Protein AF-A0A9W6KMQ9-F1 (afdb_monomer_lite)

pLDDT: mean 82.06, std 14.69, range [39.69, 98.38]

Organism: NCBI:txid53360

Sequence (155 aa):
MAPGWLAGWCRERLGAEPVTVLFEVVQTSAVFGLRLSDFEAQNLRWYRGRPRTIHDWDSLAWQPEAALAGAASAAFARSSGPPTLPPVDSSAAFLVAYQDSRGRAFTAAEVEVAWAASVWPAAHNARWEVLHGRPPVCGDALRAQAAERLRLAGA

Foldseek 3Di:
DDPPVQQVCCCVPLVGGFPDFPDWDDDVDIDTDTADDDPEVSQFDDDPRDTDGGDHCPPDDDDDPLLVLLCHLQHHPDDDDPDAGDPPVSSVVSSVVVCVVVVHDDDLQSQLNSLVSNLPVLVVVQVVCVVVVHDNRSVVRSVVCVVVSNVSNVD

Secondary structure (DSSP, 8-state):
---HHHHHHHHHHHSS--SEEEEEEESSSEEEEEE---SSGGGEEEETTEEEEE---TT-----HHHHHHHHHTTTT-SSSS--PPPHHHHHHHHHHHHHHHT-PPPHHHHHHHHHHHTHHHHHHHHHHHHTT---HHHHHHHHHHHHHHHHTT-

Radius of gyration: 17.82 Å; chains: 1; bounding box: 52×29×40 Å

Structure (mmCIF, N/CA/C/O backbone):
data_AF-A0A9W6KMQ9-F1
#
_entry.id   AF-A0A9W6KMQ9-F1
#
loop_
_atom_site.group_PDB
_atom_site.id
_atom_site.type_symbol
_atom_site.label_atom_id
_atom_site.label_alt_id
_atom_site.label_comp_id
_atom_site.label_asym_id
_atom_site.label_entity_id
_atom_site.label_seq_id
_atom_site.pdbx_PDB_ins_code
_atom_site.Cartn_x
_atom_site.Cartn_y
_atom_site.Cartn_z
_atom_site.occupancy
_atom_site.B_iso_or_equiv
_atom_site.auth_seq_id
_atom_site.auth_comp_id
_atom_site.auth_asym_id
_atom_site.auth_atom_id
_atom_site.pdbx_PDB_model_num
ATOM 1 N N . MET A 1 1 ? 32.926 4.287 6.019 1.00 54.69 1 MET A 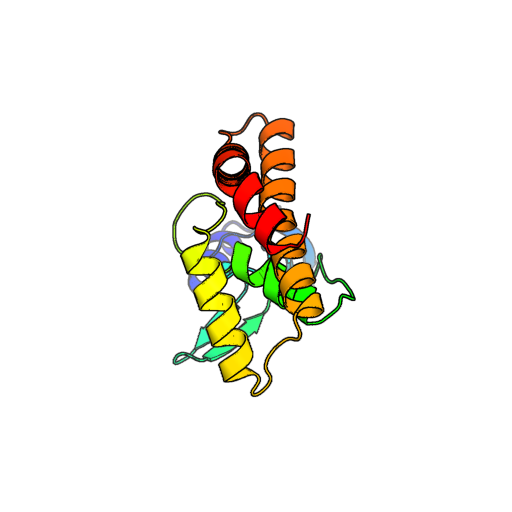N 1
ATOM 2 C CA . MET A 1 1 ? 32.477 3.214 5.097 1.00 54.69 1 MET A CA 1
ATOM 3 C C . MET A 1 1 ? 31.940 2.086 5.952 1.00 54.69 1 MET A C 1
ATOM 5 O O . MET A 1 1 ? 32.570 1.783 6.954 1.00 54.69 1 MET A O 1
ATOM 9 N N . ALA A 1 2 ? 30.799 1.499 5.587 1.00 63.78 2 ALA A N 1
ATOM 10 C CA . ALA A 1 2 ? 30.229 0.369 6.316 1.00 63.78 2 ALA A CA 1
ATOM 11 C C . ALA A 1 2 ? 31.225 -0.808 6.360 1.00 63.78 2 ALA A C 1
ATOM 13 O O . ALA A 1 2 ? 31.828 -1.108 5.325 1.00 63.78 2 ALA A O 1
ATOM 14 N N . PRO A 1 3 ? 31.398 -1.498 7.498 1.00 79.31 3 PRO A N 1
ATOM 15 C CA . PRO A 1 3 ? 32.200 -2.712 7.537 1.00 79.31 3 PRO A CA 1
ATOM 16 C C . PRO A 1 3 ? 31.649 -3.765 6.570 1.00 79.31 3 PRO A C 1
ATOM 18 O O . PRO A 1 3 ? 30.436 -3.960 6.496 1.00 79.31 3 PRO A O 1
ATOM 21 N N . GLY A 1 4 ? 32.523 -4.501 5.877 1.00 80.56 4 GLY A N 1
ATOM 22 C CA . GLY A 1 4 ? 32.099 -5.516 4.898 1.00 80.56 4 GLY A CA 1
ATOM 23 C C . GLY A 1 4 ? 31.208 -6.622 5.483 1.00 80.56 4 GLY A C 1
ATOM 24 O O . GLY A 1 4 ? 30.398 -7.207 4.770 1.00 80.56 4 GLY A O 1
ATOM 25 N N . TRP A 1 5 ? 31.294 -6.868 6.795 1.00 87.19 5 TRP A N 1
ATOM 26 C CA . TRP A 1 5 ? 30.438 -7.831 7.493 1.00 87.19 5 TRP A CA 1
ATOM 27 C C . TRP A 1 5 ? 28.998 -7.336 7.690 1.00 87.19 5 TRP A C 1
ATOM 29 O O . TRP A 1 5 ? 28.089 -8.149 7.839 1.00 87.19 5 TRP A O 1
ATOM 39 N N . LEU A 1 6 ? 28.771 -6.020 7.688 1.00 83.25 6 LEU A N 1
ATOM 40 C CA . LEU A 1 6 ? 27.506 -5.419 8.104 1.00 83.25 6 LEU A CA 1
ATOM 41 C C . LEU A 1 6 ? 26.370 -5.750 7.133 1.00 83.25 6 LEU A C 1
ATOM 43 O O . LEU A 1 6 ? 25.280 -6.092 7.577 1.00 83.25 6 LEU A O 1
ATOM 47 N N . ALA A 1 7 ? 26.626 -5.727 5.823 1.00 79.94 7 ALA A N 1
ATOM 48 C CA . ALA A 1 7 ? 25.632 -6.110 4.819 1.00 79.94 7 ALA A CA 1
ATOM 49 C C . ALA A 1 7 ? 25.258 -7.599 4.921 1.00 79.94 7 ALA A C 1
ATOM 51 O O . ALA A 1 7 ? 24.076 -7.939 4.903 1.00 79.94 7 ALA A O 1
ATOM 52 N N . GLY A 1 8 ? 26.249 -8.479 5.110 1.00 81.69 8 GLY A N 1
ATOM 53 C CA . GLY A 1 8 ? 26.025 -9.915 5.305 1.00 81.69 8 GLY A CA 1
ATOM 54 C C . GLY A 1 8 ? 25.226 -10.210 6.574 1.00 81.69 8 GLY A C 1
ATOM 55 O O . GLY A 1 8 ? 24.250 -10.956 6.532 1.00 81.69 8 GLY A O 1
ATOM 56 N N . TRP A 1 9 ? 25.569 -9.544 7.676 1.00 83.44 9 TRP A N 1
ATOM 57 C CA . TRP A 1 9 ? 24.835 -9.649 8.934 1.00 83.44 9 TRP A CA 1
ATOM 58 C C . TRP A 1 9 ? 23.406 -9.112 8.811 1.00 83.44 9 TRP A C 1
ATOM 60 O O . TRP A 1 9 ? 22.469 -9.760 9.269 1.00 83.44 9 TRP A O 1
ATOM 70 N N . CYS A 1 10 ? 23.208 -7.966 8.148 1.00 74.75 10 CYS A N 1
ATOM 71 C CA . CYS A 1 10 ? 21.874 -7.417 7.897 1.00 74.75 10 CYS A CA 1
ATOM 72 C C . CYS A 1 10 ? 21.050 -8.357 7.016 1.00 74.75 10 CYS A C 1
ATOM 74 O O . CYS A 1 10 ? 19.887 -8.598 7.303 1.00 74.75 10 CYS A O 1
ATOM 76 N N . ARG A 1 11 ? 21.646 -8.985 6.005 1.00 74.25 11 ARG A N 1
ATOM 77 C CA . ARG A 1 11 ? 20.951 -9.986 5.195 1.00 74.25 11 ARG A CA 1
ATOM 78 C C . ARG A 1 11 ? 20.557 -11.216 6.019 1.00 74.25 11 ARG A C 1
ATOM 80 O O . ARG A 1 11 ? 19.417 -11.657 5.939 1.00 74.25 11 ARG A O 1
ATOM 87 N N . GLU A 1 12 ? 21.466 -11.740 6.838 1.00 70.75 12 GLU A N 1
ATOM 88 C CA . GLU A 1 12 ? 21.238 -12.944 7.651 1.00 70.75 12 GLU A CA 1
ATOM 89 C C . GLU A 1 12 ? 20.238 -12.708 8.795 1.00 70.75 12 GLU A C 1
ATOM 91 O O . GLU A 1 12 ? 19.389 -13.551 9.075 1.00 70.75 12 GLU A O 1
ATOM 96 N N . ARG A 1 13 ? 20.335 -11.562 9.475 1.00 71.44 13 ARG A N 1
ATOM 97 C CA . ARG A 1 13 ? 19.586 -11.265 10.709 1.00 71.44 13 ARG A CA 1
ATOM 98 C C . ARG A 1 13 ? 18.403 -10.343 10.490 1.00 71.44 13 ARG A C 1
ATOM 100 O O . ARG A 1 13 ? 17.404 -10.453 11.196 1.00 71.44 13 ARG A O 1
ATOM 107 N N . LEU A 1 14 ? 18.521 -9.440 9.523 1.00 60.41 14 LEU A N 1
ATOM 108 C CA . LEU A 1 14 ? 17.502 -8.464 9.166 1.00 60.41 14 LEU A CA 1
ATOM 109 C C . LEU A 1 14 ? 16.871 -8.753 7.797 1.00 60.41 14 LEU A C 1
ATOM 111 O O . LEU A 1 14 ? 15.982 -8.010 7.429 1.00 60.41 14 LEU A O 1
ATOM 115 N N . GLY A 1 15 ? 17.252 -9.784 7.038 1.00 54.78 15 GLY A N 1
ATOM 116 C CA . GLY A 1 15 ? 16.576 -10.153 5.783 1.00 54.78 15 GLY A CA 1
ATOM 117 C C . GLY A 1 15 ? 16.677 -9.134 4.638 1.00 54.78 15 GLY A C 1
ATOM 118 O O . GLY A 1 15 ? 16.022 -9.315 3.617 1.00 54.7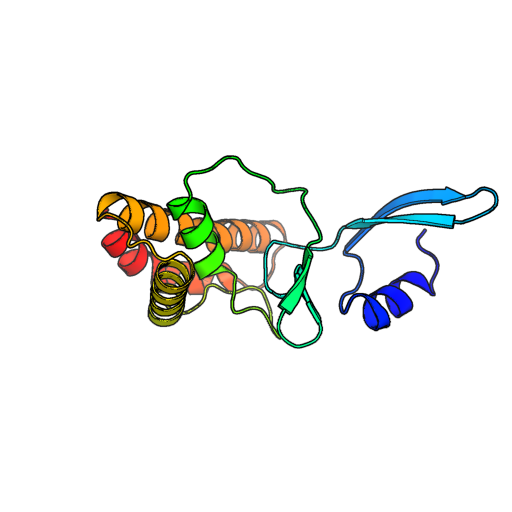8 15 GLY A O 1
ATOM 119 N N . ALA A 1 16 ? 17.470 -8.073 4.789 1.00 58.50 16 ALA A N 1
ATOM 120 C CA . ALA A 1 16 ? 17.666 -7.033 3.784 1.00 58.50 16 ALA A CA 1
ATOM 121 C C . ALA A 1 16 ? 19.053 -6.405 3.944 1.00 58.50 16 ALA A C 1
ATOM 123 O O . ALA A 1 16 ? 19.592 -6.339 5.051 1.00 58.50 16 ALA A O 1
ATOM 124 N N . GLU A 1 17 ? 19.631 -5.936 2.841 1.00 69.25 17 GLU A N 1
ATOM 125 C CA . GLU A 1 17 ? 20.836 -5.112 2.903 1.00 69.25 17 GLU A CA 1
ATOM 126 C C . GLU A 1 17 ? 20.482 -3.670 3.290 1.00 69.25 17 GLU A C 1
ATOM 128 O O . GLU A 1 17 ? 19.414 -3.180 2.918 1.00 69.25 17 GLU A O 1
ATOM 133 N N . PRO A 1 18 ? 21.354 -2.969 4.031 1.00 66.19 18 PRO A N 1
ATOM 134 C CA . PRO A 1 18 ? 21.125 -1.574 4.365 1.00 66.19 18 PRO A CA 1
ATOM 135 C C . PRO A 1 18 ? 21.252 -0.694 3.118 1.00 66.19 18 PRO A C 1
ATOM 137 O O . PRO A 1 18 ? 22.254 -0.748 2.410 1.00 66.19 18 PRO A O 1
ATOM 140 N N . VAL A 1 19 ? 20.268 0.180 2.896 1.00 71.56 19 VAL A N 1
ATOM 141 C CA . VAL A 1 19 ? 20.290 1.186 1.819 1.00 71.56 19 VAL A CA 1
ATOM 142 C C . VAL A 1 19 ? 21.405 2.203 2.068 1.00 71.56 19 VAL A C 1
ATOM 144 O O . VAL A 1 19 ? 22.028 2.719 1.143 1.00 71.56 19 VAL A O 1
ATOM 147 N N . THR A 1 20 ? 21.651 2.540 3.336 1.00 69.94 20 THR A N 1
ATOM 148 C CA . THR A 1 20 ? 22.682 3.497 3.759 1.00 69.94 20 THR A CA 1
ATOM 149 C C . THR A 1 20 ? 23.034 3.288 5.232 1.00 69.94 20 THR A C 1
ATOM 151 O O . THR A 1 20 ? 22.163 2.964 6.040 1.00 69.94 20 THR A O 1
ATOM 154 N N . VAL A 1 21 ? 24.298 3.528 5.596 1.00 74.31 21 VAL A N 1
ATOM 155 C CA . VAL A 1 21 ? 24.711 3.751 6.992 1.00 74.31 21 VAL A CA 1
ATOM 156 C C . VAL A 1 21 ? 24.570 5.240 7.295 1.00 74.31 21 VAL A C 1
ATOM 158 O O . VAL A 1 21 ? 25.235 6.060 6.670 1.00 74.31 21 VAL A O 1
ATOM 161 N N . LEU A 1 22 ? 23.675 5.578 8.218 1.00 69.56 22 LEU A N 1
ATOM 162 C CA . LEU A 1 22 ? 23.347 6.946 8.619 1.00 69.56 22 LEU A CA 1
ATOM 163 C C . LEU A 1 22 ? 24.382 7.515 9.590 1.00 69.56 22 LEU A C 1
ATOM 165 O O . LEU A 1 22 ? 24.762 8.676 9.479 1.00 69.56 22 LEU A O 1
ATOM 169 N N . PHE A 1 23 ? 24.839 6.695 10.537 1.00 72.38 23 PHE A N 1
ATOM 170 C CA . PHE A 1 23 ? 25.902 7.063 11.463 1.00 72.38 23 PHE A CA 1
ATOM 171 C C . PHE A 1 23 ? 26.624 5.833 12.007 1.00 72.38 23 PHE A C 1
ATOM 173 O O . PHE A 1 23 ? 26.100 4.716 11.995 1.00 72.38 23 PHE A O 1
ATOM 180 N N . GLU A 1 24 ? 27.818 6.079 12.529 1.00 82.81 24 GLU A N 1
ATOM 181 C CA . GLU A 1 24 ? 28.649 5.116 13.237 1.00 82.81 24 GLU A CA 1
ATOM 182 C C . GLU A 1 24 ? 29.162 5.772 14.522 1.00 82.81 24 GLU A C 1
ATOM 184 O O . GLU A 1 24 ? 29.666 6.896 14.493 1.00 82.81 24 GLU A O 1
ATOM 189 N N . VAL A 1 25 ? 29.033 5.070 15.647 1.00 75.88 25 VAL A N 1
ATOM 190 C CA . VAL A 1 25 ? 29.646 5.457 16.921 1.00 75.88 25 VAL A CA 1
ATOM 191 C C . VAL A 1 25 ? 30.511 4.303 17.399 1.00 75.88 25 VAL A C 1
ATOM 193 O O . VAL A 1 25 ? 29.999 3.211 17.640 1.00 75.88 25 VAL A O 1
ATOM 196 N N . VAL A 1 26 ? 31.813 4.550 17.554 1.00 76.25 26 VAL A N 1
ATOM 197 C CA . VAL A 1 26 ? 32.775 3.567 18.066 1.00 76.25 26 VAL A CA 1
ATOM 198 C C . VAL A 1 26 ? 33.378 4.080 19.368 1.00 76.25 26 VAL A C 1
ATOM 200 O O . VAL A 1 26 ? 34.058 5.103 19.388 1.00 76.25 26 VAL A O 1
ATOM 203 N N . GLN A 1 27 ? 33.131 3.351 20.455 1.00 79.81 27 GLN A N 1
ATOM 204 C CA . GLN A 1 27 ? 33.865 3.474 21.719 1.00 79.81 27 GLN A CA 1
ATOM 205 C C . GLN A 1 27 ? 34.285 2.071 22.182 1.00 79.81 27 GLN A C 1
ATOM 207 O O . GLN A 1 27 ? 34.991 1.378 21.458 1.00 79.81 27 GLN A O 1
ATOM 212 N N . THR A 1 28 ? 33.806 1.598 23.335 1.00 83.00 28 THR A N 1
ATOM 213 C CA . THR A 1 28 ? 33.976 0.198 23.775 1.00 83.00 28 THR A CA 1
ATOM 214 C C . THR A 1 28 ? 33.155 -0.781 22.919 1.00 83.00 28 THR A C 1
ATOM 216 O O . THR A 1 28 ? 33.375 -1.988 22.940 1.00 83.00 28 THR A O 1
ATOM 219 N N . SER A 1 29 ? 32.186 -0.277 22.153 1.00 62.47 29 SER A N 1
ATOM 220 C CA . SER A 1 29 ? 31.379 -1.025 21.184 1.00 62.47 29 SER A CA 1
ATOM 221 C C . SER A 1 29 ? 31.141 -0.177 19.935 1.00 62.47 29 SER A C 1
ATOM 223 O O . SER A 1 29 ? 31.299 1.044 19.985 1.00 62.47 29 SER A O 1
ATOM 225 N N . ALA A 1 30 ? 30.757 -0.825 18.833 1.00 75.81 30 ALA A N 1
ATOM 226 C CA . ALA A 1 30 ? 30.353 -0.163 17.596 1.00 75.81 30 ALA A CA 1
ATOM 227 C C . ALA A 1 30 ? 28.822 -0.168 17.462 1.00 75.81 30 ALA A C 1
ATOM 229 O O . ALA A 1 30 ? 28.194 -1.226 17.531 1.00 75.81 30 ALA A O 1
ATOM 230 N N . VAL A 1 31 ? 28.230 1.010 17.263 1.00 79.38 31 VAL A N 1
ATOM 231 C CA . VAL A 1 31 ? 26.797 1.202 17.006 1.00 79.38 31 VAL A CA 1
ATOM 232 C C . VAL A 1 31 ? 26.627 1.795 15.614 1.00 79.38 31 VAL A C 1
ATOM 234 O O . VAL A 1 31 ? 27.219 2.828 15.306 1.00 79.38 31 VAL A O 1
ATOM 237 N N . PHE A 1 32 ? 25.792 1.161 14.790 1.00 76.88 32 PHE A N 1
ATOM 238 C CA . PHE A 1 32 ? 25.486 1.616 13.436 1.00 76.88 32 PHE A CA 1
ATOM 239 C C . PHE A 1 32 ? 24.016 2.021 13.330 1.00 76.88 32 PHE A C 1
ATOM 241 O O . PHE A 1 32 ? 23.126 1.219 13.616 1.00 76.88 32 PHE A O 1
ATOM 248 N N . GLY A 1 33 ? 23.762 3.250 12.884 1.00 73.88 33 GLY A N 1
ATOM 249 C CA . GLY A 1 33 ? 22.446 3.675 12.419 1.00 73.88 33 GLY A CA 1
ATOM 250 C C . GLY A 1 33 ? 22.282 3.286 10.956 1.00 73.88 33 GLY A C 1
ATOM 251 O O . GLY A 1 33 ? 23.086 3.702 10.126 1.00 73.88 33 GLY A O 1
ATOM 252 N N . LEU A 1 34 ? 21.268 2.489 10.624 1.00 70.00 34 LEU A N 1
ATOM 253 C CA . LEU A 1 34 ? 21.035 1.987 9.267 1.00 70.00 34 LEU A CA 1
ATOM 254 C C . LEU A 1 34 ? 19.693 2.484 8.741 1.00 70.00 34 LEU A C 1
ATOM 256 O O . LEU A 1 34 ? 18.711 2.492 9.481 1.00 70.00 34 LEU A O 1
ATOM 260 N N . ARG A 1 35 ? 19.646 2.830 7.453 1.00 55.84 35 ARG A N 1
ATOM 261 C CA . ARG A 1 35 ? 18.392 3.012 6.720 1.00 55.84 35 ARG A CA 1
ATOM 262 C C . ARG A 1 35 ? 18.038 1.721 5.987 1.00 55.84 35 ARG A C 1
ATOM 264 O O . ARG A 1 35 ? 18.834 1.226 5.183 1.00 55.84 35 ARG A O 1
ATOM 271 N N . LEU A 1 36 ? 16.855 1.202 6.293 1.00 58.25 36 LEU A N 1
ATOM 272 C CA . LEU A 1 36 ? 16.135 0.184 5.520 1.00 58.25 36 LEU A CA 1
ATOM 273 C C . LEU A 1 36 ? 15.010 0.906 4.740 1.00 58.25 36 LEU A C 1
ATOM 275 O O . LEU A 1 36 ? 14.971 2.126 4.819 1.00 58.25 36 LEU A O 1
ATOM 279 N N . SER A 1 37 ? 14.178 0.232 3.943 1.00 39.69 37 SER A N 1
ATOM 280 C CA . SER A 1 37 ? 13.205 0.914 3.061 1.00 39.69 37 SER A CA 1
ATOM 281 C C . SER A 1 37 ? 11.762 0.406 3.196 1.00 39.69 37 SER A C 1
ATOM 283 O O . SER A 1 37 ? 11.499 -0.752 2.890 1.00 39.69 37 SER A O 1
ATOM 285 N N . ASP A 1 38 ? 10.865 1.331 3.534 1.00 50.44 38 ASP A N 1
ATOM 286 C CA . ASP A 1 38 ? 9.418 1.505 3.338 1.00 50.44 38 ASP A CA 1
ATOM 287 C C . ASP A 1 38 ? 8.445 0.552 4.062 1.00 50.44 38 ASP A C 1
ATOM 289 O O . ASP A 1 38 ? 8.666 -0.658 4.105 1.00 50.44 38 ASP A O 1
ATOM 293 N N . PHE A 1 39 ? 7.336 1.098 4.616 1.00 50.34 39 PHE A N 1
ATOM 294 C CA . PHE A 1 39 ? 6.296 0.417 5.431 1.00 50.34 39 PHE A CA 1
ATOM 295 C C . PHE A 1 39 ? 5.524 -0.656 4.646 1.00 50.34 39 PHE A C 1
ATOM 297 O O . PHE A 1 39 ? 4.349 -0.553 4.297 1.00 50.34 39 PHE A O 1
ATOM 304 N N . GLU A 1 40 ? 6.254 -1.712 4.366 1.00 58.59 40 GLU A N 1
ATOM 305 C CA . GLU A 1 40 ? 5.951 -2.817 3.486 1.00 58.59 40 GLU A CA 1
ATOM 306 C C . GLU A 1 40 ? 6.301 -4.093 4.260 1.00 58.59 40 GLU A C 1
ATOM 308 O O . GLU A 1 40 ? 6.933 -4.033 5.321 1.00 58.59 40 GLU A O 1
ATOM 313 N N . ALA A 1 41 ? 5.906 -5.278 3.785 1.00 54.88 41 ALA A N 1
ATOM 314 C CA . ALA A 1 41 ? 6.195 -6.519 4.517 1.00 54.88 41 ALA A CA 1
ATOM 315 C C . ALA A 1 41 ? 7.698 -6.689 4.844 1.00 54.88 41 ALA A C 1
ATOM 317 O O . ALA A 1 41 ? 8.042 -7.300 5.856 1.00 54.88 41 ALA A O 1
ATOM 318 N N . GLN A 1 42 ? 8.586 -6.067 4.059 1.00 57.19 42 GLN A N 1
ATOM 319 C CA . GLN A 1 42 ? 10.031 -6.004 4.295 1.00 57.19 42 GLN A CA 1
ATOM 320 C C . GLN A 1 42 ? 10.467 -5.156 5.508 1.00 57.19 42 GLN A C 1
ATOM 322 O O . GLN A 1 42 ? 11.547 -5.402 6.052 1.00 57.19 42 GLN A O 1
ATOM 327 N N . ASN A 1 43 ? 9.634 -4.233 6.001 1.00 63.69 43 ASN A N 1
ATOM 328 C CA . ASN A 1 43 ? 9.882 -3.458 7.226 1.00 63.69 43 ASN A CA 1
ATOM 329 C C . ASN A 1 43 ? 9.369 -4.153 8.492 1.00 63.69 43 ASN A C 1
ATOM 331 O O . ASN A 1 43 ? 9.685 -3.726 9.605 1.00 63.69 43 ASN A O 1
ATOM 335 N N . LEU A 1 44 ? 8.631 -5.256 8.334 1.00 69.75 44 LEU A N 1
ATOM 336 C CA . LEU A 1 44 ? 8.117 -6.086 9.418 1.00 69.75 44 LEU A CA 1
ATOM 337 C C . LEU A 1 44 ? 9.015 -7.312 9.621 1.00 69.75 44 LEU A C 1
ATOM 339 O O . LEU A 1 44 ? 9.341 -8.048 8.689 1.00 69.75 44 LEU A O 1
ATOM 343 N N . ARG A 1 45 ? 9.422 -7.582 10.861 1.00 70.19 45 ARG A N 1
ATOM 344 C CA . ARG A 1 45 ? 10.038 -8.864 11.236 1.00 70.19 45 ARG A CA 1
ATOM 345 C C . ARG A 1 45 ? 9.003 -9.740 11.902 1.00 70.19 45 ARG A C 1
ATOM 347 O O . ARG A 1 45 ? 8.414 -9.347 12.904 1.00 70.19 45 ARG A O 1
ATOM 354 N N . TRP A 1 46 ? 8.813 -10.938 11.367 1.00 67.81 46 TRP A N 1
ATOM 355 C CA . TRP A 1 46 ? 7.839 -11.897 11.865 1.00 67.81 46 TRP A CA 1
ATOM 356 C C . TRP A 1 46 ? 8.530 -12.946 12.734 1.00 67.81 46 TRP A C 1
ATOM 358 O O . TRP A 1 46 ? 9.580 -13.476 12.380 1.00 67.81 46 TRP A O 1
ATOM 368 N N . TYR A 1 47 ? 7.931 -13.277 13.874 1.00 65.94 47 TYR A N 1
ATOM 369 C CA . TYR A 1 47 ? 8.336 -14.404 14.706 1.00 65.94 47 TYR A CA 1
ATOM 370 C C . TYR A 1 47 ? 7.096 -15.213 15.067 1.00 65.94 47 TYR A C 1
ATOM 372 O O . TYR A 1 47 ? 6.169 -14.688 15.680 1.00 65.94 47 TYR A O 1
ATOM 380 N N . ARG A 1 48 ? 7.071 -16.493 14.670 1.00 74.56 48 ARG A N 1
ATOM 381 C CA . ARG A 1 48 ? 5.923 -17.397 14.880 1.00 74.56 48 ARG A CA 1
ATOM 382 C C . ARG A 1 48 ? 4.590 -16.785 14.409 1.00 74.56 48 ARG A C 1
ATOM 384 O O . ARG A 1 48 ? 3.604 -16.800 15.138 1.00 74.56 48 ARG A O 1
ATOM 391 N N . GLY A 1 49 ? 4.588 -16.202 13.207 1.00 68.19 49 GLY A N 1
ATOM 392 C CA . GLY A 1 49 ? 3.388 -15.623 12.587 1.00 68.19 49 GLY A CA 1
ATOM 393 C C . GLY A 1 49 ? 2.916 -14.296 13.188 1.00 68.19 49 GLY A C 1
ATOM 394 O O . GLY A 1 49 ? 1.826 -13.844 12.861 1.00 68.19 49 GLY A O 1
ATOM 395 N N . ARG A 1 50 ? 3.710 -13.656 14.058 1.00 66.44 50 ARG A N 1
ATOM 396 C CA . ARG A 1 50 ? 3.386 -12.347 14.643 1.00 66.44 50 ARG A CA 1
ATOM 397 C C . ARG A 1 50 ? 4.472 -11.317 14.342 1.00 66.44 50 ARG A C 1
ATOM 399 O O . ARG A 1 50 ? 5.652 -11.678 14.397 1.00 66.44 50 ARG A O 1
ATOM 406 N N . PRO A 1 51 ? 4.114 -10.052 14.062 1.00 67.31 51 PRO A N 1
ATOM 407 C CA . PRO A 1 51 ? 5.099 -8.993 13.918 1.00 67.31 51 PRO A CA 1
ATOM 408 C C . PRO A 1 51 ? 5.795 -8.756 15.265 1.00 67.31 51 PRO A C 1
ATOM 410 O O . PRO A 1 51 ? 5.155 -8.641 16.308 1.00 67.31 51 PRO A O 1
ATOM 413 N N . ARG A 1 52 ? 7.127 -8.736 15.244 1.00 72.62 52 ARG A N 1
ATOM 414 C CA . ARG A 1 52 ? 8.006 -8.581 16.409 1.00 72.62 52 ARG A CA 1
ATOM 415 C C . ARG A 1 52 ? 8.754 -7.256 16.391 1.00 72.62 52 ARG A C 1
ATOM 417 O O . ARG A 1 52 ? 9.068 -6.720 17.450 1.00 72.62 52 ARG A O 1
ATOM 424 N N . THR A 1 53 ? 9.072 -6.740 15.209 1.00 69.88 53 THR A N 1
ATOM 425 C CA . THR A 1 53 ? 9.788 -5.470 15.069 1.00 69.88 53 THR A CA 1
ATOM 426 C C . THR A 1 53 ? 9.372 -4.779 13.781 1.00 69.88 53 THR A C 1
ATOM 428 O O . THR A 1 53 ? 9.171 -5.447 12.766 1.00 69.88 53 THR A O 1
ATOM 431 N N . ILE A 1 54 ? 9.229 -3.458 13.857 1.00 67.81 54 ILE A N 1
ATOM 432 C CA . ILE A 1 54 ? 8.960 -2.567 12.730 1.00 67.81 54 ILE A CA 1
ATOM 433 C C . ILE A 1 54 ? 10.144 -1.613 12.640 1.00 67.81 54 ILE A C 1
ATOM 435 O O . ILE A 1 54 ? 10.495 -0.973 13.635 1.00 67.81 54 ILE A O 1
ATOM 439 N N . HIS A 1 55 ? 10.762 -1.531 11.472 1.00 66.69 55 HIS A N 1
ATOM 440 C CA . HIS A 1 55 ? 11.877 -0.627 11.214 1.00 66.69 55 HIS A CA 1
ATOM 441 C C . HIS A 1 55 ? 11.475 0.476 10.241 1.00 66.69 55 HIS A C 1
ATOM 443 O O . HIS A 1 55 ? 10.397 0.417 9.658 1.00 66.69 55 HIS A O 1
ATOM 449 N N . ASP A 1 56 ? 12.383 1.445 10.089 1.00 62.25 56 ASP A N 1
ATOM 450 C CA . ASP A 1 56 ? 12.315 2.484 9.065 1.00 62.25 56 ASP A CA 1
ATOM 451 C C . ASP A 1 56 ? 11.065 3.385 9.168 1.00 62.25 56 ASP A C 1
ATOM 453 O O . ASP A 1 56 ? 10.042 3.239 8.505 1.00 62.25 56 ASP A O 1
ATOM 457 N N . TRP A 1 57 ? 11.174 4.301 10.132 1.00 60.28 57 TRP A N 1
ATOM 458 C CA . TRP A 1 57 ? 10.129 5.221 10.587 1.00 60.28 57 TRP A CA 1
ATOM 459 C C . TRP A 1 57 ? 10.316 6.643 10.024 1.00 60.28 57 TRP A C 1
ATOM 461 O O . TRP A 1 57 ? 9.742 7.596 10.549 1.00 60.28 57 TRP A O 1
ATOM 471 N N . ASP A 1 58 ? 11.148 6.823 8.997 1.00 53.06 58 ASP A N 1
ATOM 472 C CA . ASP A 1 58 ? 11.471 8.150 8.452 1.00 53.06 58 ASP A CA 1
ATOM 473 C C . ASP A 1 58 ? 10.288 8.809 7.711 1.00 53.06 58 ASP A C 1
ATOM 475 O O . ASP A 1 58 ? 10.254 10.028 7.545 1.00 53.06 58 ASP A O 1
ATOM 479 N N . SER A 1 59 ? 9.280 8.007 7.363 1.00 62.19 59 SER A N 1
ATOM 480 C CA . SER A 1 59 ? 8.071 8.407 6.640 1.00 62.19 59 SER A CA 1
ATOM 481 C C . SER A 1 59 ? 6.812 8.444 7.520 1.00 62.19 59 SER A C 1
ATOM 483 O O . SER A 1 59 ? 5.692 8.325 7.019 1.00 62.19 59 SER A O 1
ATOM 485 N N . LEU A 1 60 ? 6.966 8.598 8.842 1.00 60.81 60 LEU A N 1
ATOM 486 C CA . LEU A 1 60 ? 5.825 8.755 9.745 1.00 60.81 60 LEU A CA 1
ATOM 487 C C . LEU A 1 60 ? 4.969 9.961 9.369 1.00 60.81 60 LEU A C 1
ATOM 489 O O . LEU A 1 60 ? 5.445 11.093 9.301 1.00 60.81 60 LEU A O 1
ATOM 493 N N . ALA A 1 61 ? 3.673 9.716 9.225 1.00 66.38 61 ALA A N 1
ATOM 494 C CA . ALA A 1 61 ? 2.691 10.755 8.991 1.00 66.38 61 ALA A CA 1
ATOM 495 C C . ALA A 1 61 ? 1.516 10.602 9.958 1.00 66.38 61 ALA A C 1
ATOM 497 O O . ALA A 1 61 ? 1.029 9.498 10.203 1.00 66.38 61 ALA A O 1
ATOM 498 N N . TRP A 1 62 ? 1.032 11.731 10.474 1.00 73.19 62 TRP A N 1
ATOM 499 C CA . TRP A 1 62 ? -0.272 11.794 11.122 1.00 73.19 62 TRP A CA 1
ATOM 500 C C . TRP A 1 62 ? -1.350 11.862 10.039 1.00 73.19 62 TRP A C 1
ATOM 502 O O . TRP A 1 62 ? -1.423 12.846 9.303 1.00 73.19 62 TRP A O 1
ATOM 512 N N . GLN A 1 63 ? -2.153 10.807 9.914 1.00 81.38 63 GLN A N 1
ATOM 513 C CA . GLN A 1 63 ? -3.209 10.678 8.908 1.00 81.38 63 GLN A CA 1
ATOM 514 C C . GLN A 1 63 ? -4.426 9.945 9.493 1.00 81.38 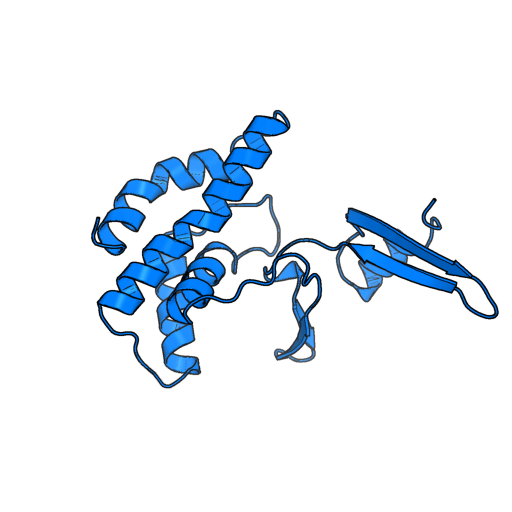63 GLN A C 1
ATOM 516 O O . GLN A 1 63 ? -4.276 9.205 10.470 1.00 81.38 63 GLN A O 1
ATOM 521 N N . PRO A 1 64 ? -5.627 10.110 8.907 1.00 87.31 64 PRO A N 1
ATOM 522 C CA . PRO A 1 64 ? -6.791 9.301 9.262 1.00 87.31 64 PRO A CA 1
ATOM 523 C C . PRO A 1 64 ? -6.518 7.796 9.114 1.00 87.31 64 PRO A C 1
ATOM 525 O O . PRO A 1 64 ? -5.810 7.380 8.196 1.00 87.31 64 PRO A O 1
ATOM 528 N N . GLU A 1 65 ? -7.133 6.971 9.970 1.00 91.69 65 GLU A N 1
ATOM 529 C CA . GLU A 1 65 ? -6.989 5.500 9.958 1.00 91.69 65 GLU A CA 1
ATOM 530 C C . GLU A 1 65 ? -7.231 4.911 8.561 1.00 91.69 65 GLU A C 1
ATOM 532 O O . GLU A 1 65 ? -6.437 4.111 8.069 1.00 91.69 65 GLU A O 1
ATOM 537 N N . ALA A 1 66 ? -8.280 5.382 7.886 1.00 95.44 66 ALA A N 1
ATOM 538 C CA . ALA A 1 66 ? -8.614 4.982 6.527 1.00 95.44 66 ALA A CA 1
ATOM 539 C C . ALA A 1 66 ? -7.497 5.263 5.512 1.00 95.44 66 ALA A C 1
ATOM 541 O O . ALA A 1 66 ? -7.201 4.415 4.673 1.00 95.44 66 ALA A O 1
ATOM 542 N N . ALA A 1 67 ? -6.831 6.416 5.609 1.00 93.19 67 ALA A N 1
ATOM 543 C CA . ALA A 1 67 ? -5.737 6.766 4.710 1.00 93.19 67 ALA A CA 1
ATOM 544 C C . ALA A 1 67 ? -4.514 5.865 4.944 1.00 93.19 67 ALA A C 1
ATOM 546 O O . ALA A 1 67 ? -3.879 5.417 3.988 1.00 93.19 67 ALA A O 1
ATOM 547 N N . LEU A 1 68 ? -4.219 5.539 6.207 1.00 87.94 68 LEU A N 1
ATOM 548 C CA . LEU A 1 68 ? -3.146 4.608 6.567 1.00 87.94 68 LEU A CA 1
ATOM 549 C C . LEU A 1 68 ? -3.435 3.190 6.051 1.00 87.94 68 LEU A C 1
ATOM 551 O O . LEU A 1 68 ? -2.570 2.574 5.427 1.00 87.94 68 LEU A O 1
ATOM 555 N N . ALA A 1 69 ? -4.656 2.689 6.258 1.00 93.31 69 ALA A N 1
ATOM 556 C CA . ALA A 1 69 ? -5.089 1.386 5.751 1.00 93.31 69 ALA A CA 1
ATOM 557 C C . ALA A 1 69 ? -5.074 1.337 4.212 1.00 93.31 69 ALA A C 1
ATOM 559 O O . ALA A 1 69 ? -4.613 0.358 3.624 1.00 93.31 69 ALA A O 1
ATOM 560 N N . GLY A 1 70 ? -5.510 2.419 3.563 1.00 94.88 70 GLY A N 1
ATOM 561 C CA . GLY A 1 70 ? -5.472 2.604 2.116 1.00 94.88 70 GLY A CA 1
ATOM 562 C C . GLY A 1 70 ? -4.063 2.528 1.540 1.00 94.88 70 GLY A C 1
ATOM 563 O O . GLY A 1 70 ? -3.805 1.720 0.646 1.00 94.88 70 GLY A O 1
ATOM 564 N N . ALA A 1 71 ? -3.128 3.301 2.094 1.00 91.00 71 ALA A N 1
ATOM 565 C CA . ALA A 1 71 ? -1.724 3.257 1.692 1.00 91.00 71 ALA A CA 1
ATOM 566 C C . ALA A 1 71 ? -1.109 1.862 1.912 1.00 91.00 71 ALA A C 1
ATOM 568 O O . ALA A 1 71 ? -0.452 1.330 1.016 1.00 91.00 71 ALA A O 1
ATOM 569 N N . ALA A 1 72 ? -1.384 1.219 3.053 1.00 88.00 72 ALA A N 1
ATOM 570 C CA . ALA A 1 72 ? -0.907 -0.136 3.337 1.00 88.00 72 ALA A CA 1
ATOM 571 C C . ALA A 1 72 ? -1.456 -1.174 2.337 1.00 88.00 72 ALA A C 1
ATOM 573 O O . ALA A 1 72 ? -0.707 -2.029 1.856 1.00 88.00 72 ALA A O 1
ATOM 574 N N . SER A 1 73 ? -2.729 -1.060 1.940 1.00 92.38 73 SER A N 1
ATOM 575 C CA . SER A 1 73 ? -3.363 -1.944 0.945 1.00 92.38 73 SER A CA 1
ATOM 576 C C . SER A 1 73 ? -2.703 -1.896 -0.441 1.00 92.38 73 SER A C 1
ATOM 578 O O . SER A 1 73 ? -2.887 -2.805 -1.255 1.00 92.38 73 SER A O 1
ATOM 580 N N . ALA A 1 74 ? -1.924 -0.850 -0.717 1.00 90.06 74 ALA A N 1
ATOM 581 C CA . ALA A 1 74 ? -1.184 -0.662 -1.957 1.00 90.06 74 ALA A CA 1
ATOM 582 C C . ALA A 1 74 ? 0.297 -1.067 -1.860 1.00 90.06 74 ALA A C 1
ATOM 584 O O . ALA A 1 74 ? 1.012 -0.992 -2.857 1.00 90.06 74 ALA A O 1
ATOM 585 N N . ALA A 1 75 ? 0.760 -1.514 -0.689 1.00 84.62 75 ALA A N 1
ATOM 586 C CA . ALA A 1 75 ? 2.168 -1.829 -0.446 1.00 84.62 75 ALA A CA 1
ATOM 587 C C . ALA A 1 75 ? 2.400 -3.202 0.229 1.00 84.62 75 ALA A C 1
ATOM 589 O O . ALA A 1 75 ? 3.520 -3.712 0.246 1.00 84.62 75 ALA A O 1
ATOM 590 N N . PHE A 1 76 ? 1.344 -3.847 0.745 1.00 78.25 76 PHE A N 1
ATOM 591 C CA . PHE A 1 76 ? 1.448 -5.060 1.570 1.00 78.25 76 PHE A CA 1
ATOM 592 C C . PHE A 1 76 ? 2.032 -6.297 0.866 1.00 78.25 76 PHE A C 1
ATOM 594 O O . PHE A 1 76 ? 2.675 -7.116 1.517 1.00 78.25 76 PHE A O 1
ATOM 601 N N . ALA A 1 77 ? 1.806 -6.465 -0.442 1.00 69.19 77 ALA A N 1
ATOM 602 C CA . ALA A 1 77 ? 2.095 -7.714 -1.162 1.00 69.19 77 ALA A CA 1
ATOM 603 C C . ALA A 1 77 ? 3.589 -7.929 -1.496 1.00 69.19 77 ALA A C 1
ATOM 605 O O . ALA A 1 77 ? 3.947 -8.860 -2.220 1.00 69.19 77 ALA A O 1
ATOM 606 N N . ARG A 1 78 ? 4.484 -7.070 -1.003 1.00 63.22 78 ARG A N 1
ATOM 607 C CA . ARG A 1 78 ? 5.906 -7.104 -1.357 1.00 63.22 78 ARG A CA 1
ATOM 608 C C . ARG A 1 78 ? 6.662 -8.195 -0.611 1.00 63.22 78 ARG A C 1
ATOM 610 O O . ARG A 1 78 ? 7.048 -8.011 0.536 1.00 63.22 78 ARG A O 1
ATOM 617 N N . SER A 1 79 ? 6.905 -9.323 -1.282 1.00 53.06 79 SER A N 1
ATOM 618 C CA . SER A 1 79 ? 7.750 -10.401 -0.739 1.00 53.06 79 SER A CA 1
ATOM 619 C C . SER A 1 79 ? 8.898 -10.847 -1.653 1.00 53.06 79 SER A C 1
ATOM 621 O O . SER A 1 79 ? 9.835 -11.459 -1.147 1.00 53.06 79 SER A O 1
ATOM 623 N N . SER A 1 80 ? 8.875 -10.565 -2.962 1.00 51.19 80 SER A N 1
ATOM 624 C CA . SER A 1 80 ? 9.951 -10.977 -3.886 1.00 51.19 80 SER A CA 1
ATOM 625 C C . SER A 1 80 ? 9.748 -10.396 -5.294 1.00 51.19 80 SER A C 1
ATOM 627 O O . SER A 1 80 ? 9.163 -11.044 -6.159 1.00 51.19 80 SER A O 1
ATOM 629 N N . GLY A 1 81 ? 10.192 -9.162 -5.533 1.00 61.47 81 GLY A N 1
ATOM 630 C CA . GLY A 1 81 ? 10.111 -8.513 -6.846 1.00 61.47 81 GLY A CA 1
ATOM 631 C C . GLY A 1 81 ? 10.268 -6.996 -6.755 1.00 61.47 81 GLY A C 1
ATOM 632 O O . GLY A 1 81 ? 10.247 -6.454 -5.647 1.00 61.47 81 GLY A O 1
ATOM 633 N N . PRO A 1 82 ? 10.451 -6.301 -7.892 1.00 64.06 82 PRO A N 1
ATOM 634 C CA . PRO A 1 82 ? 10.465 -4.852 -7.896 1.00 64.06 82 PRO A CA 1
ATOM 635 C C . PRO A 1 82 ? 9.142 -4.296 -7.342 1.00 64.06 82 PRO A C 1
ATOM 637 O O . PRO A 1 82 ? 8.082 -4.893 -7.559 1.00 64.06 82 PRO A O 1
ATOM 640 N N . PRO A 1 83 ? 9.212 -3.147 -6.652 1.00 67.25 83 PRO A N 1
ATOM 641 C CA . PRO A 1 83 ? 8.073 -2.318 -6.294 1.00 67.25 83 PRO A CA 1
ATOM 642 C C . PRO A 1 83 ? 6.952 -2.321 -7.342 1.00 67.25 83 PRO A C 1
ATOM 644 O O . PRO A 1 83 ? 7.195 -1.974 -8.494 1.00 67.25 83 PRO A O 1
ATOM 647 N N . THR A 1 84 ? 5.724 -2.686 -6.962 1.00 82.25 84 THR A N 1
ATOM 648 C CA . THR A 1 84 ? 4.542 -2.518 -7.825 1.00 82.25 84 THR A CA 1
ATOM 649 C C . THR A 1 84 ? 3.270 -2.284 -7.011 1.00 82.25 84 THR A C 1
ATOM 651 O O . THR A 1 84 ? 3.244 -2.547 -5.807 1.00 82.25 84 THR A O 1
ATOM 654 N N . LEU A 1 85 ? 2.229 -1.778 -7.675 1.00 90.19 85 LEU A N 1
ATOM 655 C CA . LEU A 1 85 ? 0.886 -1.597 -7.127 1.00 90.19 85 LEU A CA 1
ATOM 656 C C . LEU A 1 85 ? 0.119 -2.931 -7.203 1.00 90.19 85 LEU A C 1
ATOM 658 O O . LEU A 1 85 ? -0.081 -3.433 -8.314 1.00 90.19 85 LEU A O 1
ATOM 662 N N . PRO A 1 86 ? -0.343 -3.507 -6.075 1.00 90.50 86 PRO A N 1
ATOM 663 C CA . PRO A 1 86 ? -1.167 -4.713 -6.082 1.00 90.50 86 PRO A CA 1
ATOM 664 C C . PRO A 1 86 ? -2.414 -4.552 -6.965 1.00 90.50 86 PRO A C 1
ATOM 666 O O . PRO A 1 86 ? -2.898 -3.428 -7.117 1.00 90.50 86 PRO A O 1
ATOM 669 N N . PRO A 1 87 ? -2.973 -5.638 -7.527 1.00 93.31 87 PRO A N 1
ATOM 670 C CA . PRO A 1 87 ? -4.271 -5.586 -8.196 1.00 93.31 87 PRO A CA 1
ATOM 671 C C . PRO A 1 87 ? -5.362 -5.014 -7.282 1.00 93.31 87 PRO A C 1
ATOM 673 O O . PRO A 1 87 ? -5.321 -5.209 -6.064 1.00 93.31 87 PRO A O 1
ATOM 676 N N . VAL A 1 88 ? -6.359 -4.348 -7.873 1.00 96.19 88 VAL A N 1
ATOM 677 C CA . VAL A 1 88 ? -7.490 -3.737 -7.149 1.00 96.19 88 VAL A CA 1
ATOM 678 C C . VAL A 1 88 ? -8.149 -4.739 -6.197 1.00 96.19 88 VAL A C 1
ATOM 680 O O . VAL A 1 88 ? -8.295 -4.435 -5.016 1.00 96.19 88 VAL A O 1
ATOM 683 N N . ASP A 1 89 ? -8.429 -5.960 -6.659 1.00 95.75 89 ASP A N 1
ATOM 684 C CA . ASP A 1 89 ? -9.057 -7.008 -5.841 1.00 95.75 89 ASP A CA 1
ATOM 685 C C . ASP A 1 89 ? -8.212 -7.399 -4.621 1.00 95.75 89 ASP A C 1
ATOM 687 O O . ASP A 1 89 ? -8.741 -7.661 -3.542 1.00 95.75 89 ASP A O 1
ATOM 691 N N . SER A 1 90 ? -6.883 -7.398 -4.758 1.00 93.94 90 SER A N 1
ATOM 692 C CA . SER A 1 90 ? -5.974 -7.680 -3.644 1.00 93.94 90 SER A CA 1
ATOM 693 C C . SER A 1 90 ? -5.976 -6.551 -2.612 1.00 93.94 90 SER A C 1
ATOM 695 O O . SER A 1 90 ? -5.997 -6.824 -1.413 1.00 93.94 90 SER A O 1
ATOM 697 N N . SER A 1 91 ? -5.997 -5.289 -3.054 1.00 95.62 91 SER A N 1
ATOM 698 C CA . SER A 1 91 ? -6.158 -4.141 -2.151 1.00 95.62 91 SER A CA 1
ATOM 699 C C . SER A 1 91 ? -7.529 -4.156 -1.461 1.00 95.62 91 SER A C 1
ATOM 701 O O . SER A 1 91 ? -7.605 -3.909 -0.260 1.00 95.62 91 SER A O 1
ATOM 703 N N . ALA A 1 92 ? -8.600 -4.510 -2.178 1.00 97.12 92 ALA A N 1
ATOM 704 C CA . ALA A 1 92 ? -9.939 -4.640 -1.607 1.00 97.12 92 ALA A CA 1
ATOM 705 C C . ALA A 1 92 ? -9.989 -5.734 -0.528 1.00 97.12 92 ALA A C 1
ATOM 707 O O . ALA A 1 92 ? -10.455 -5.486 0.584 1.00 97.12 92 ALA A O 1
ATOM 708 N N . ALA A 1 93 ? -9.436 -6.916 -0.817 1.00 96.12 93 ALA A N 1
ATOM 709 C CA . ALA A 1 93 ? -9.339 -8.012 0.145 1.00 96.12 93 ALA A CA 1
ATOM 710 C C . ALA A 1 93 ? -8.528 -7.619 1.391 1.00 96.12 93 ALA A C 1
ATOM 712 O O . ALA A 1 93 ? -8.918 -7.947 2.512 1.00 96.12 93 ALA A O 1
ATOM 713 N N . PHE A 1 94 ? -7.435 -6.869 1.214 1.00 94.88 94 PHE A N 1
ATOM 714 C CA . PHE A 1 94 ? -6.663 -6.327 2.331 1.00 94.88 94 PHE A CA 1
ATOM 715 C C . PHE A 1 94 ? -7.509 -5.397 3.210 1.00 94.88 94 PHE A C 1
ATOM 717 O O . PHE A 1 94 ? -7.495 -5.535 4.431 1.00 94.88 94 PHE A O 1
ATOM 724 N N . LEU A 1 95 ? -8.256 -4.461 2.613 1.00 96.75 95 LEU A N 1
ATOM 725 C CA . LEU A 1 95 ? -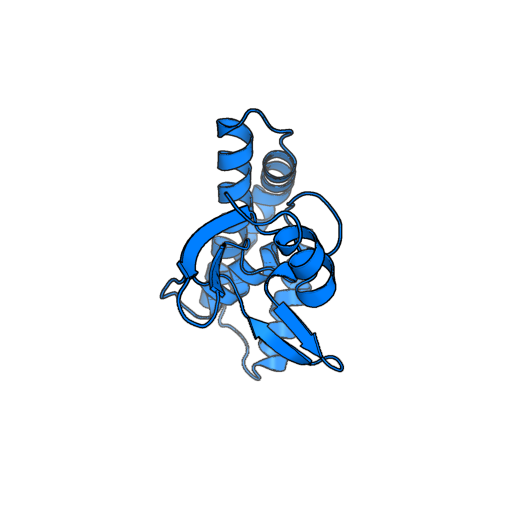9.091 -3.514 3.359 1.00 96.75 95 LEU A CA 1
ATOM 726 C C . LEU A 1 95 ? -10.216 -4.216 4.128 1.00 96.75 95 LEU A C 1
ATOM 728 O O . LEU A 1 95 ? -10.523 -3.811 5.249 1.00 96.75 95 LEU A O 1
ATOM 732 N N . VAL A 1 96 ? -10.811 -5.271 3.565 1.00 97.06 96 VAL A N 1
ATOM 733 C CA . VAL A 1 96 ? -11.788 -6.115 4.277 1.00 97.06 96 VAL A CA 1
ATOM 734 C C . VAL A 1 96 ? -11.126 -6.791 5.478 1.00 97.06 96 VAL A C 1
ATOM 736 O O . VAL A 1 96 ? -11.570 -6.601 6.608 1.00 97.06 96 VAL A O 1
ATOM 739 N N . ALA A 1 97 ? -10.001 -7.480 5.267 1.00 95.38 97 ALA A N 1
ATOM 740 C CA . ALA A 1 97 ? -9.283 -8.165 6.342 1.00 95.38 97 ALA A CA 1
ATOM 741 C C . ALA A 1 97 ? -8.814 -7.206 7.453 1.00 95.38 97 ALA A C 1
ATOM 743 O O . ALA A 1 97 ? -8.835 -7.556 8.635 1.00 95.38 97 ALA A O 1
ATOM 744 N N . TYR A 1 98 ? -8.411 -5.984 7.089 1.00 94.50 98 TYR A N 1
ATOM 745 C CA . TYR A 1 98 ? -8.056 -4.939 8.044 1.00 94.50 98 TYR A CA 1
ATOM 746 C C . TYR A 1 98 ? -9.250 -4.554 8.926 1.00 94.50 98 TYR A C 1
ATOM 748 O O . TYR A 1 98 ? -9.120 -4.544 10.149 1.00 94.50 98 TYR A O 1
ATOM 756 N N . GLN A 1 99 ? -10.411 -4.273 8.326 1.00 96.12 99 GLN A N 1
ATOM 757 C CA . GLN A 1 99 ? -11.632 -3.897 9.051 1.00 96.12 99 GLN A CA 1
ATOM 758 C C . GLN A 1 99 ? -12.123 -5.022 9.972 1.00 96.12 99 GLN A C 1
ATOM 760 O O . GLN A 1 99 ? -12.459 -4.761 11.131 1.00 96.12 99 GLN A O 1
ATOM 765 N N . ASP A 1 100 ? -12.082 -6.269 9.496 1.00 95.81 100 ASP A N 1
ATOM 766 C CA . ASP A 1 100 ? -12.435 -7.455 10.282 1.00 95.81 100 ASP A CA 1
ATOM 767 C C . ASP A 1 100 ? -11.508 -7.608 11.492 1.00 95.81 100 ASP A C 1
ATOM 769 O O . ASP A 1 100 ? -11.966 -7.733 12.629 1.00 95.81 100 ASP A O 1
ATOM 773 N N . SER A 1 101 ? -10.191 -7.515 11.275 1.00 91.19 101 SER A N 1
ATOM 774 C CA . SER A 1 101 ? -9.206 -7.571 12.360 1.00 91.19 101 SER A CA 1
ATOM 775 C C . SER A 1 101 ? -9.334 -6.394 13.327 1.00 91.19 101 SER A C 1
ATOM 777 O O . SER A 1 101 ? -9.002 -6.532 14.507 1.00 91.19 101 SER A O 1
ATOM 779 N N . ARG A 1 102 ? -9.760 -5.227 12.839 1.00 92.25 102 ARG A N 1
ATOM 780 C CA . ARG A 1 102 ? -9.971 -4.022 13.644 1.00 92.25 102 ARG A CA 1
ATOM 781 C C . ARG A 1 102 ? -11.257 -4.094 14.471 1.00 92.25 102 ARG A C 1
ATOM 783 O O . ARG A 1 102 ? -11.350 -3.385 15.479 1.00 92.25 102 ARG A O 1
ATOM 790 N N . GLY A 1 103 ? -12.216 -4.923 14.051 1.00 95.75 103 GLY A N 1
ATOM 791 C CA . GLY A 1 103 ? -13.555 -5.038 14.628 1.00 95.75 103 GLY A CA 1
ATOM 792 C C . GLY A 1 103 ? -14.459 -3.845 14.306 1.00 95.75 103 GLY A C 1
ATOM 793 O O . GLY A 1 103 ? -15.391 -3.569 15.060 1.00 95.75 103 GLY A O 1
ATOM 794 N N . ARG A 1 104 ? -14.160 -3.095 13.237 1.00 96.31 104 ARG A N 1
ATOM 795 C CA . ARG A 1 104 ? -14.898 -1.886 12.849 1.00 96.31 104 ARG A CA 1
ATOM 796 C C . ARG A 1 104 ? -14.940 -1.744 11.333 1.00 96.31 104 ARG A C 1
ATOM 798 O O . ARG A 1 104 ? -13.896 -1.655 10.695 1.00 96.31 104 ARG A O 1
ATOM 805 N N . ALA A 1 105 ? -16.150 -1.635 10.791 1.00 97.25 105 ALA A N 1
ATOM 806 C CA . ALA A 1 105 ? -16.355 -1.265 9.399 1.00 97.25 105 ALA A CA 1
ATOM 807 C C . ALA A 1 105 ? -16.081 0.231 9.179 1.00 97.25 105 ALA A C 1
ATOM 809 O O . ALA A 1 105 ? -16.423 1.078 10.012 1.00 97.25 105 ALA A O 1
ATOM 810 N N . PHE A 1 106 ? -15.480 0.545 8.039 1.00 98.00 106 PHE A N 1
ATOM 811 C CA . PHE A 1 106 ? -15.336 1.902 7.543 1.00 98.00 106 PHE A CA 1
ATOM 812 C C . PHE A 1 106 ? -16.667 2.423 7.004 1.00 98.00 106 PHE A C 1
ATOM 814 O O . PHE A 1 106 ? -17.462 1.703 6.399 1.00 98.00 106 PHE A O 1
ATOM 821 N N . THR A 1 107 ? -16.900 3.710 7.226 1.00 98.25 107 THR A N 1
ATOM 822 C CA . THR A 1 107 ? -17.956 4.473 6.556 1.00 98.25 107 THR A CA 1
ATOM 823 C C . THR A 1 107 ? -17.655 4.625 5.062 1.00 98.25 107 THR A C 1
ATOM 825 O O . THR A 1 107 ? -16.519 4.442 4.630 1.00 98.25 107 THR A O 1
ATOM 828 N N . ALA A 1 108 ? -18.650 5.022 4.262 1.00 97.69 108 ALA A N 1
ATOM 829 C CA . ALA A 1 108 ? -18.451 5.284 2.832 1.00 97.69 108 ALA A CA 1
ATOM 830 C C . ALA A 1 108 ? -17.325 6.306 2.575 1.00 97.69 108 ALA A C 1
ATOM 832 O O . ALA A 1 108 ? -16.440 6.052 1.765 1.00 97.69 108 ALA A O 1
ATOM 833 N N . ALA A 1 109 ? -17.290 7.397 3.346 1.00 98.00 109 ALA A N 1
ATOM 834 C CA . ALA A 1 109 ? -16.234 8.404 3.248 1.00 98.00 109 ALA A CA 1
ATOM 835 C C . ALA A 1 109 ? -14.850 7.846 3.629 1.00 98.00 109 ALA A C 1
ATOM 837 O O . ALA A 1 109 ? -13.846 8.173 3.005 1.00 98.00 109 ALA A O 1
ATOM 838 N N . GLU A 1 110 ? -14.769 6.977 4.640 1.00 98.31 110 GLU A N 1
ATOM 839 C CA . GLU A 1 110 ? -13.512 6.303 4.989 1.00 98.31 110 GLU A CA 1
ATOM 840 C C . GLU A 1 110 ? -13.064 5.332 3.887 1.00 98.31 110 GLU A C 1
ATOM 842 O O . GLU A 1 110 ? -11.874 5.248 3.596 1.00 98.31 110 GLU A O 1
ATOM 847 N N . VAL A 1 111 ? -13.991 4.637 3.227 1.00 98.31 111 VAL A N 1
ATOM 848 C CA . VAL A 1 111 ? -13.670 3.794 2.067 1.00 98.31 111 VAL A CA 1
ATOM 849 C C . VAL A 1 111 ? -13.103 4.641 0.926 1.00 98.31 111 VAL A C 1
ATOM 851 O O . VAL A 1 111 ? -12.050 4.297 0.390 1.00 98.31 111 VAL A O 1
ATOM 854 N N . GLU A 1 112 ? -13.733 5.769 0.599 1.00 98.3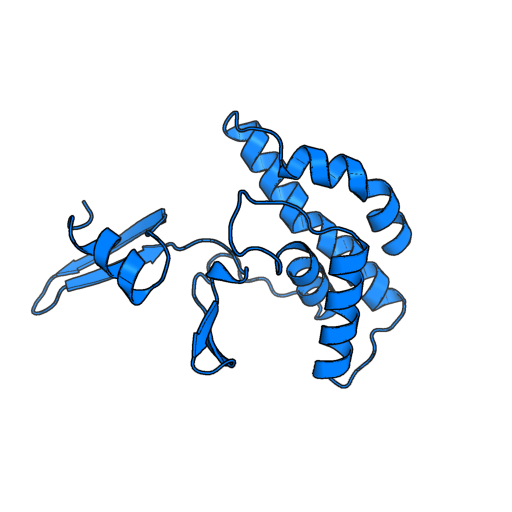8 112 GLU A N 1
ATOM 855 C CA . GLU A 1 112 ? -13.244 6.695 -0.431 1.00 98.38 112 GLU A CA 1
ATOM 856 C C . GLU A 1 112 ? -11.839 7.221 -0.100 1.00 98.38 112 GLU A C 1
ATOM 858 O O . GLU A 1 112 ? -10.935 7.178 -0.937 1.00 98.38 112 GLU A O 1
ATOM 863 N N . VAL A 1 113 ? -11.611 7.627 1.155 1.00 98.00 113 VAL A N 1
ATOM 864 C CA . VAL A 1 113 ? -10.294 8.062 1.647 1.00 98.00 113 VAL A CA 1
ATOM 865 C C . VAL A 1 113 ? -9.253 6.946 1.535 1.00 98.00 113 VAL A C 1
ATOM 867 O O . VAL A 1 113 ? -8.117 7.209 1.131 1.00 98.00 113 VAL A O 1
ATOM 870 N N . ALA A 1 114 ? -9.610 5.703 1.865 1.00 97.88 114 ALA A N 1
ATOM 871 C CA . ALA A 1 114 ? -8.704 4.567 1.736 1.00 97.88 114 ALA A CA 1
ATOM 872 C C . ALA A 1 114 ? -8.316 4.320 0.268 1.00 97.88 114 ALA A C 1
ATOM 874 O O . ALA A 1 114 ? -7.136 4.127 -0.038 1.00 97.88 114 ALA A O 1
ATOM 875 N N . TRP A 1 115 ? -9.274 4.391 -0.658 1.00 98.19 115 TRP A N 1
ATOM 876 C CA . TRP A 1 115 ? -8.996 4.235 -2.085 1.00 98.19 115 TRP A CA 1
ATOM 877 C C . TRP A 1 115 ? -8.167 5.384 -2.653 1.00 98.19 115 TRP A C 1
ATOM 879 O O . TRP A 1 115 ? -7.200 5.116 -3.371 1.00 98.19 115 TRP A O 1
ATOM 889 N N . ALA A 1 116 ? -8.445 6.629 -2.260 1.00 96.69 116 ALA A N 1
ATOM 890 C CA . ALA A 1 116 ? -7.630 7.785 -2.627 1.00 96.69 116 ALA A CA 1
ATOM 891 C C . ALA A 1 116 ? -6.176 7.619 -2.150 1.00 96.69 116 ALA A C 1
ATOM 893 O O . ALA A 1 116 ? -5.230 7.764 -2.928 1.00 96.69 116 ALA A O 1
ATOM 894 N N . ALA A 1 117 ? -5.985 7.238 -0.883 1.00 95.19 117 ALA A N 1
ATOM 895 C CA . ALA A 1 117 ? -4.661 7.030 -0.304 1.00 95.19 117 ALA A CA 1
ATOM 896 C C . ALA A 1 117 ? -3.912 5.839 -0.927 1.00 95.19 117 ALA A C 1
ATOM 898 O O . ALA A 1 117 ? -2.683 5.859 -0.998 1.00 95.19 117 ALA A O 1
ATOM 899 N N . SER A 1 118 ? -4.625 4.829 -1.438 1.00 94.81 118 SER A N 1
ATOM 900 C CA . SER A 1 118 ? -4.017 3.663 -2.099 1.00 94.81 118 SER A CA 1
ATOM 901 C C . SER A 1 118 ? -3.226 4.013 -3.369 1.00 94.81 118 SER A C 1
ATOM 903 O O . SER A 1 118 ? -2.370 3.248 -3.806 1.00 94.81 118 SER A O 1
ATOM 905 N N . VAL A 1 119 ? -3.475 5.179 -3.969 1.00 93.69 119 VAL A N 1
ATOM 906 C CA . VAL A 1 119 ? -2.777 5.637 -5.180 1.00 93.69 119 VAL A CA 1
ATOM 907 C C . VAL A 1 119 ? -1.364 6.141 -4.859 1.00 93.69 119 VAL A C 1
ATOM 909 O O . VAL A 1 119 ? -0.444 6.013 -5.673 1.00 93.69 119 VAL A O 1
ATOM 912 N N . TRP A 1 120 ? -1.177 6.698 -3.659 1.00 89.56 120 TRP A N 1
ATOM 913 C CA . TRP A 1 120 ? 0.036 7.418 -3.278 1.00 89.56 120 TRP A CA 1
ATOM 914 C C . TRP A 1 120 ? 1.326 6.585 -3.378 1.00 89.56 120 TRP A C 1
ATOM 916 O O . TRP A 1 120 ? 2.266 7.073 -4.011 1.00 89.56 120 TRP A O 1
ATOM 926 N N . PRO A 1 121 ? 1.415 5.345 -2.847 1.00 87.38 121 PRO A N 1
ATOM 927 C CA . PRO A 1 121 ? 2.667 4.581 -2.882 1.00 87.38 121 PRO A CA 1
ATOM 928 C C . PRO A 1 121 ? 3.174 4.320 -4.306 1.00 87.38 121 PRO A C 1
ATOM 930 O O . PRO A 1 121 ? 4.364 4.461 -4.592 1.00 87.38 121 PRO A O 1
ATOM 933 N N . ALA A 1 122 ? 2.272 3.990 -5.233 1.00 89.81 122 ALA A N 1
ATOM 934 C CA . ALA A 1 122 ? 2.633 3.752 -6.627 1.00 89.81 122 ALA A CA 1
ATOM 935 C C . ALA A 1 122 ? 3.013 5.045 -7.355 1.00 89.81 122 ALA A C 1
ATOM 937 O O . ALA A 1 122 ? 3.976 5.045 -8.116 1.00 89.81 122 ALA A O 1
ATOM 938 N N . ALA A 1 123 ? 2.321 6.157 -7.087 1.00 91.88 123 ALA A N 1
ATOM 939 C CA . ALA A 1 123 ? 2.669 7.463 -7.651 1.00 91.88 123 ALA A CA 1
ATOM 940 C C . ALA A 1 123 ? 4.036 7.960 -7.158 1.00 91.88 123 ALA A C 1
ATOM 942 O O . ALA A 1 123 ? 4.842 8.462 -7.946 1.00 91.88 123 ALA A O 1
ATOM 943 N N . HIS A 1 124 ? 4.329 7.767 -5.869 1.00 88.31 124 HIS A N 1
ATOM 944 C CA . HIS A 1 124 ? 5.629 8.078 -5.285 1.00 88.31 124 HIS A CA 1
ATOM 945 C C . HIS A 1 124 ? 6.755 7.297 -5.977 1.00 88.31 124 HIS A C 1
ATOM 947 O O . HIS A 1 124 ? 7.760 7.888 -6.386 1.00 88.31 124 HIS A O 1
ATOM 953 N N . ASN A 1 125 ? 6.562 5.988 -6.157 1.00 87.25 125 ASN A N 1
ATOM 954 C CA . ASN A 1 125 ? 7.541 5.121 -6.807 1.00 87.25 125 ASN A CA 1
ATOM 955 C C . ASN A 1 125 ? 7.674 5.417 -8.304 1.00 87.25 125 ASN A C 1
ATOM 957 O O . ASN A 1 125 ? 8.791 5.504 -8.799 1.00 87.25 125 ASN A O 1
ATOM 961 N N . ALA A 1 126 ? 6.573 5.685 -9.009 1.00 91.50 126 ALA A N 1
ATOM 962 C CA . ALA A 1 126 ? 6.594 6.075 -10.419 1.00 91.50 126 ALA A CA 1
ATOM 963 C C . ALA A 1 126 ? 7.392 7.369 -10.648 1.00 91.50 126 ALA A C 1
ATOM 965 O O . ALA A 1 126 ? 8.190 7.466 -11.580 1.00 91.50 126 ALA A O 1
ATOM 966 N N . ARG A 1 127 ? 7.241 8.363 -9.761 1.00 93.38 127 ARG A N 1
ATOM 967 C CA . ARG A 1 127 ? 8.082 9.569 -9.776 1.00 93.38 127 ARG A CA 1
ATOM 968 C C . ARG A 1 127 ? 9.559 9.209 -9.607 1.00 93.38 127 ARG A C 1
ATOM 970 O O . ARG A 1 127 ? 10.401 9.749 -10.320 1.00 93.38 127 ARG A O 1
ATOM 977 N N . TRP A 1 128 ? 9.883 8.323 -8.664 1.00 89.06 128 TRP A N 1
ATOM 978 C CA . TRP A 1 128 ? 11.261 7.890 -8.429 1.00 89.06 128 TRP A CA 1
ATOM 979 C C . TRP A 1 128 ? 11.846 7.148 -9.639 1.00 89.06 128 TRP A C 1
ATOM 981 O O . TRP A 1 128 ? 12.991 7.415 -10.008 1.00 89.06 128 TRP A O 1
ATOM 991 N N . GLU A 1 129 ? 11.055 6.290 -10.292 1.00 91.38 129 GLU A N 1
ATOM 992 C CA . GLU A 1 129 ? 11.429 5.586 -11.523 1.00 91.38 129 GLU A CA 1
ATOM 993 C C . GLU A 1 129 ? 11.823 6.570 -12.628 1.00 91.38 129 GLU A C 1
ATOM 995 O O . GLU A 1 129 ? 12.895 6.430 -13.217 1.00 91.38 129 GLU A O 1
ATOM 1000 N N . VAL A 1 130 ? 11.009 7.607 -12.850 1.00 92.75 130 VAL A N 1
ATOM 1001 C CA . VAL A 1 130 ? 11.285 8.659 -13.841 1.00 92.75 130 VAL A CA 1
ATOM 1002 C C . VAL A 1 130 ? 12.560 9.428 -13.500 1.00 92.75 130 VAL A C 1
ATOM 1004 O O . VAL A 1 130 ? 13.420 9.594 -14.362 1.00 92.75 130 VAL A O 1
ATOM 1007 N N . LEU A 1 131 ? 12.712 9.867 -12.245 1.00 94.38 131 LEU A N 1
ATOM 1008 C CA . LEU A 1 131 ? 13.865 10.666 -11.810 1.00 94.38 131 LEU A CA 1
ATOM 1009 C C . LEU A 1 131 ? 15.205 9.934 -11.967 1.00 94.38 131 LEU A C 1
ATOM 1011 O O . LEU A 1 131 ? 16.228 10.581 -12.174 1.00 94.38 131 LEU A O 1
ATOM 1015 N N . HIS A 1 132 ? 15.204 8.603 -11.881 1.00 90.94 132 HIS A N 1
ATOM 1016 C CA . HIS A 1 132 ? 16.420 7.785 -11.921 1.00 90.94 132 HIS A CA 1
ATOM 1017 C C . HIS A 1 132 ? 16.538 6.931 -13.192 1.00 90.94 132 HIS A C 1
ATOM 1019 O O . HIS A 1 132 ? 17.372 6.025 -13.238 1.00 90.94 132 HIS A O 1
ATOM 1025 N N . GLY A 1 133 ? 15.703 7.178 -14.210 1.00 92.69 133 GLY A N 1
ATOM 1026 C CA . GLY A 1 133 ? 15.739 6.445 -15.481 1.00 92.69 133 GLY A CA 1
ATOM 1027 C C . GLY A 1 133 ? 15.532 4.933 -15.326 1.00 92.69 133 GLY A C 1
ATOM 1028 O O . GLY A 1 133 ? 16.193 4.139 -15.995 1.00 92.69 133 GLY A O 1
ATOM 1029 N N . ARG A 1 134 ? 14.671 4.516 -14.394 1.00 91.19 134 ARG A N 1
ATOM 1030 C CA . ARG A 1 134 ? 14.382 3.103 -14.107 1.00 91.19 134 ARG A CA 1
ATOM 1031 C C . ARG A 1 134 ? 13.213 2.601 -14.962 1.00 91.19 134 ARG A C 1
ATOM 1033 O O . ARG A 1 134 ? 12.408 3.411 -15.418 1.00 91.19 134 ARG A O 1
ATOM 1040 N N . PRO A 1 135 ? 13.082 1.275 -15.159 1.00 91.88 135 PRO A N 1
ATOM 1041 C CA . PRO A 1 135 ? 11.898 0.703 -15.796 1.00 91.88 135 PRO A CA 1
ATOM 1042 C C . PRO A 1 135 ? 10.604 1.142 -15.080 1.00 91.88 135 PRO A C 1
ATOM 1044 O O . PRO A 1 135 ? 10.593 1.143 -13.848 1.00 91.88 135 PRO A O 1
ATOM 1047 N N . PRO A 1 136 ? 9.528 1.493 -15.810 1.00 93.50 136 PRO A N 1
ATOM 1048 C CA . PRO A 1 136 ? 8.326 2.114 -15.247 1.00 93.50 136 PRO A CA 1
ATOM 1049 C C . PRO A 1 136 ? 7.342 1.089 -14.652 1.00 93.50 136 PRO A C 1
ATOM 1051 O O . PRO A 1 136 ? 6.170 1.066 -15.016 1.00 93.50 136 PRO A O 1
ATOM 1054 N N . VAL A 1 137 ? 7.796 0.211 -13.755 1.00 91.94 137 VAL A N 1
ATOM 1055 C CA . VAL A 1 137 ? 6.967 -0.879 -13.206 1.00 91.94 137 VAL A CA 1
ATOM 1056 C C . VAL A 1 137 ? 5.786 -0.327 -12.402 1.00 91.94 137 VAL A C 1
ATOM 1058 O O . VAL A 1 137 ? 4.634 -0.692 -12.648 1.00 91.94 137 VAL A O 1
ATOM 1061 N N . CYS A 1 138 ? 6.049 0.588 -11.468 1.00 91.12 138 CYS A N 1
ATOM 1062 C CA . CYS A 1 138 ? 5.013 1.276 -10.703 1.00 91.12 138 CYS A CA 1
ATOM 1063 C C . CYS A 1 138 ? 4.210 2.231 -11.585 1.00 91.12 138 CYS A C 1
ATOM 1065 O O . CYS A 1 138 ? 2.991 2.310 -11.438 1.00 91.12 138 CYS A O 1
ATOM 1067 N N . GLY A 1 139 ? 4.871 2.939 -12.505 1.00 94.12 139 GLY A N 1
ATOM 1068 C CA . GLY A 1 139 ? 4.207 3.850 -13.438 1.00 94.12 139 GLY A CA 1
ATOM 1069 C C . GLY A 1 139 ? 3.169 3.161 -14.329 1.00 94.12 139 GLY A C 1
ATOM 1070 O O . GLY A 1 139 ? 2.060 3.675 -14.489 1.00 94.12 139 GLY A O 1
ATOM 1071 N N . ASP A 1 140 ? 3.494 1.990 -14.874 1.00 95.81 140 ASP A N 1
ATOM 1072 C CA . ASP A 1 140 ? 2.583 1.205 -15.711 1.00 95.81 140 ASP A CA 1
ATOM 1073 C C . ASP A 1 140 ? 1.436 0.614 -14.891 1.00 95.81 140 ASP A C 1
ATOM 1075 O O . ASP A 1 140 ? 0.273 0.736 -15.283 1.00 95.81 140 ASP A O 1
ATOM 1079 N N . ALA A 1 141 ? 1.734 0.053 -13.715 1.00 93.81 141 ALA A N 1
ATOM 1080 C CA . ALA A 1 141 ? 0.709 -0.471 -12.816 1.00 93.81 141 ALA A CA 1
ATOM 1081 C C . ALA A 1 141 ? -0.265 0.626 -12.349 1.00 93.81 141 ALA A C 1
ATOM 1083 O O . ALA A 1 141 ? -1.476 0.399 -12.290 1.00 93.81 141 ALA A O 1
ATOM 1084 N N . LEU A 1 142 ? 0.249 1.828 -12.067 1.00 94.88 142 LEU A N 1
ATOM 1085 C CA . LEU A 1 142 ? -0.562 2.989 -11.721 1.00 94.88 142 LEU A CA 1
ATOM 1086 C C . LEU A 1 142 ? -1.464 3.401 -12.887 1.00 94.88 142 LEU A C 1
ATOM 1088 O O . LEU A 1 142 ? -2.667 3.541 -12.690 1.00 94.88 142 LEU A O 1
ATOM 1092 N N . ARG A 1 143 ? -0.921 3.545 -14.103 1.00 96.50 143 ARG A N 1
ATOM 1093 C CA . ARG A 1 143 ? -1.718 3.886 -15.296 1.00 96.50 143 ARG A CA 1
ATOM 1094 C C . ARG A 1 143 ? -2.838 2.881 -15.555 1.00 96.50 143 ARG A C 1
ATOM 1096 O O . ARG A 1 143 ? -3.948 3.292 -15.875 1.00 96.50 143 ARG A O 1
ATOM 1103 N N . ALA A 1 144 ? -2.560 1.590 -15.385 1.00 97.06 144 ALA A N 1
ATOM 1104 C CA . ALA A 1 144 ? -3.536 0.531 -15.619 1.00 97.06 144 ALA A CA 1
ATOM 1105 C C . ALA A 1 144 ? -4.697 0.535 -14.608 1.00 97.06 144 ALA A C 1
ATOM 1107 O O . ALA A 1 144 ? -5.808 0.153 -14.960 1.00 97.06 144 ALA A O 1
ATOM 1108 N N . GLN A 1 145 ? -4.457 0.954 -13.360 1.00 97.31 145 GLN A N 1
ATOM 1109 C CA . GLN A 1 145 ? -5.439 0.846 -12.272 1.00 97.31 145 GLN A CA 1
ATOM 1110 C C . GLN A 1 145 ? -6.028 2.189 -11.811 1.00 97.31 145 GLN A C 1
ATOM 1112 O O . GLN A 1 145 ? -6.981 2.192 -11.031 1.00 97.31 145 GLN A O 1
ATOM 1117 N N . ALA A 1 146 ? -5.480 3.325 -12.255 1.00 95.62 146 ALA A N 1
ATOM 1118 C CA . ALA A 1 146 ? -5.844 4.650 -11.749 1.00 95.62 146 ALA A CA 1
ATOM 1119 C C . ALA A 1 146 ? -7.338 4.955 -11.890 1.00 95.62 146 ALA A C 1
ATOM 1121 O O . ALA A 1 146 ? -7.946 5.410 -10.928 1.00 95.62 146 ALA A O 1
ATOM 1122 N N . ALA A 1 147 ? -7.936 4.673 -13.051 1.00 97.31 147 ALA A N 1
ATOM 1123 C CA . ALA A 1 147 ? -9.347 4.967 -13.297 1.00 97.31 147 ALA A CA 1
ATOM 1124 C C . ALA A 1 147 ? -10.269 4.248 -12.299 1.00 97.31 147 ALA A C 1
ATOM 1126 O O . ALA A 1 147 ? -11.142 4.871 -11.702 1.00 97.31 147 ALA A O 1
ATOM 1127 N N . GLU A 1 148 ? -10.033 2.957 -12.062 1.00 98.12 148 GLU A N 1
ATOM 1128 C CA . GLU A 1 148 ? -10.854 2.173 -11.137 1.00 98.12 148 GLU A CA 1
ATOM 1129 C C . GLU A 1 148 ? -10.640 2.601 -9.682 1.00 98.12 148 GLU A C 1
ATOM 1131 O O . GLU A 1 148 ? -11.598 2.763 -8.929 1.00 98.12 148 GLU A O 1
ATOM 1136 N N . ARG A 1 149 ? -9.390 2.856 -9.284 1.00 97.69 149 ARG A N 1
ATOM 1137 C CA . ARG A 1 149 ? -9.078 3.323 -7.926 1.00 97.69 149 ARG A CA 1
ATOM 1138 C C . ARG A 1 149 ? -9.656 4.712 -7.644 1.00 97.69 14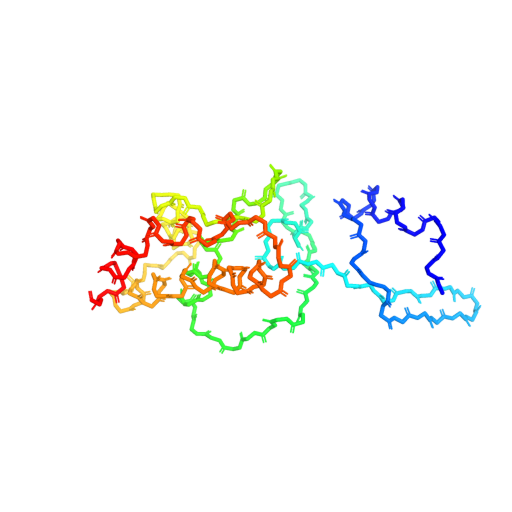9 ARG A C 1
ATOM 1140 O O . ARG A 1 149 ? -10.116 4.942 -6.534 1.00 97.69 149 ARG A O 1
ATOM 1147 N N . LEU A 1 150 ? -9.674 5.608 -8.634 1.00 96.81 150 LEU A N 1
ATOM 1148 C CA . LEU A 1 150 ? -10.309 6.927 -8.527 1.00 96.81 150 LEU A CA 1
ATOM 1149 C C . LEU A 1 150 ? -11.834 6.818 -8.434 1.00 96.81 150 LEU A C 1
ATOM 1151 O O . LEU A 1 150 ? -12.430 7.448 -7.567 1.00 96.81 150 LEU A O 1
ATOM 1155 N N . ARG A 1 151 ? -12.453 5.946 -9.236 1.00 98.00 151 ARG A N 1
ATOM 1156 C CA . ARG A 1 151 ? -13.891 5.663 -9.144 1.00 98.00 151 ARG A CA 1
ATOM 1157 C C . ARG A 1 151 ? -14.277 5.149 -7.752 1.00 98.00 151 ARG A C 1
ATOM 1159 O O . ARG A 1 151 ? -15.280 5.570 -7.187 1.00 98.00 151 ARG A O 1
ATOM 1166 N N . LEU A 1 152 ? -13.477 4.243 -7.186 1.00 98.00 152 LEU A N 1
ATOM 1167 C CA . LEU A 1 152 ? -13.658 3.726 -5.822 1.00 98.00 152 LEU A CA 1
ATOM 1168 C C . LEU A 1 152 ? -13.364 4.776 -4.735 1.00 98.00 152 LEU A C 1
ATOM 1170 O O . LEU A 1 152 ? -13.840 4.642 -3.611 1.00 98.00 152 LEU A O 1
ATOM 1174 N N . ALA A 1 153 ? -12.607 5.819 -5.078 1.00 97.06 153 ALA A N 1
ATOM 1175 C CA . ALA A 1 153 ? -12.351 6.984 -4.240 1.00 97.06 153 ALA A CA 1
ATOM 1176 C C . ALA A 1 153 ? -13.432 8.078 -4.355 1.00 97.06 153 ALA A C 1
ATOM 1178 O O . ALA A 1 153 ? -13.274 9.135 -3.751 1.00 97.06 153 ALA A O 1
ATOM 1179 N N . GLY A 1 154 ? -14.503 7.849 -5.125 1.00 95.81 154 GLY A N 1
ATOM 1180 C CA . GLY A 1 154 ? -15.596 8.810 -5.300 1.00 95.81 154 GLY A CA 1
ATOM 1181 C C . GLY A 1 154 ? -15.282 9.979 -6.245 1.00 95.81 154 GLY A C 1
ATOM 1182 O O . GLY A 1 154 ? -15.960 11.004 -6.170 1.00 95.81 154 GLY A O 1
ATOM 1183 N N . ALA A 1 155 ? -14.263 9.846 -7.104 1.00 89.06 155 ALA A N 1
ATOM 1184 C CA . ALA A 1 155 ? -13.855 10.859 -8.085 1.00 89.06 155 ALA A CA 1
ATOM 1185 C C . ALA A 1 155 ? -14.482 10.662 -9.475 1.00 89.06 155 ALA A C 1
ATOM 1187 O O . ALA A 1 155 ? -14.751 9.498 -9.860 1.00 89.06 155 ALA A O 1
#